Protein AF-A0A453NPR5-F1 (afdb_monomer_lite)

Secondary structure (DSSP, 8-state):
--------PPPP---HHHHHHHHHHHHHHHHHHHHHHHHHHHHHHHHHHHHHHHTS------------------SS-PPTTS--HHHHHHHHHHHHHHHHHHHHHHH---

Structure (mmCIF, N/CA/C/O backbone):
data_AF-A0A453NPR5-F1
#
_entry.id   AF-A0A453NPR5-F1
#
loop_
_atom_site.group_PDB
_atom_site.id
_atom_site.type_symbol
_atom_site.label_atom_id
_atom_site.label_alt_id
_atom_site.label_comp_id
_atom_site.label_asym_id
_atom_site.label_entity_id
_atom_site.label_seq_id
_atom_site.pdbx_PDB_ins_code
_atom_site.Cartn_x
_atom_site.Cartn_y
_atom_site.Cartn_z
_atom_site.occupancy
_atom_site.B_iso_or_equiv
_atom_site.auth_seq_id
_atom_site.auth_comp_id
_atom_site.auth_asym_id
_atom_site.auth_atom_id
_atom_site.pdbx_PDB_model_num
ATOM 1 N N . MET A 1 1 ? 14.686 -46.361 -33.862 1.00 47.03 1 MET A N 1
ATOM 2 C CA . MET A 1 1 ? 15.265 -45.212 -33.143 1.00 47.03 1 MET A CA 1
ATOM 3 C C . MET A 1 1 ? 15.228 -44.068 -34.132 1.00 47.03 1 MET A C 1
ATOM 5 O O . MET A 1 1 ? 15.973 -44.128 -35.098 1.00 47.03 1 MET A O 1
ATOM 9 N N . ASP A 1 2 ? 14.265 -43.162 -33.981 1.00 49.50 2 ASP A N 1
ATOM 10 C CA . ASP A 1 2 ? 14.084 -42.007 -34.865 1.00 49.50 2 ASP A CA 1
ATOM 11 C C . ASP A 1 2 ? 14.820 -40.832 -34.216 1.00 49.50 2 ASP A C 1
ATOM 13 O O . ASP A 1 2 ? 14.567 -40.510 -33.053 1.00 49.50 2 ASP A O 1
ATOM 17 N N . SER A 1 3 ? 15.817 -40.286 -34.907 1.00 62.00 3 SER A N 1
ATOM 18 C CA . SER A 1 3 ? 16.690 -39.243 -34.373 1.00 62.00 3 SER A CA 1
ATOM 19 C C . SER A 1 3 ? 15.911 -37.935 -34.268 1.00 62.00 3 SER A C 1
ATOM 21 O O . SER A 1 3 ? 15.744 -37.224 -35.256 1.00 62.00 3 SER A O 1
ATOM 23 N N . GLY A 1 4 ? 15.436 -37.623 -33.061 1.00 60.25 4 GLY A N 1
ATOM 24 C CA . GLY A 1 4 ? 14.947 -36.299 -32.697 1.00 60.25 4 GLY A CA 1
ATOM 25 C C . GLY A 1 4 ? 16.076 -35.290 -32.855 1.00 60.25 4 GLY A C 1
ATOM 26 O O . GLY A 1 4 ? 16.930 -35.159 -31.982 1.00 60.25 4 GLY A O 1
ATOM 27 N N . SER A 1 5 ? 16.112 -34.624 -34.006 1.00 59.56 5 SER A N 1
ATOM 28 C CA . SER A 1 5 ? 16.989 -33.484 -34.224 1.00 59.56 5 SER A CA 1
ATOM 29 C C . SER A 1 5 ? 16.405 -32.300 -33.460 1.00 59.56 5 SER A C 1
ATOM 31 O O . SER A 1 5 ? 15.695 -31.480 -34.042 1.00 59.56 5 SER A O 1
ATOM 33 N N . ASP A 1 6 ? 16.716 -32.207 -32.166 1.00 66.75 6 ASP A N 1
ATOM 34 C CA . ASP A 1 6 ? 16.698 -30.943 -31.427 1.00 66.75 6 ASP A CA 1
ATOM 35 C C . ASP A 1 6 ? 17.787 -30.058 -32.043 1.00 66.75 6 ASP A C 1
ATOM 37 O O . ASP A 1 6 ? 18.897 -29.915 -31.533 1.00 66.75 6 ASP A O 1
ATOM 41 N N . SER A 1 7 ? 17.501 -29.530 -33.233 1.00 64.06 7 SER A N 1
ATOM 42 C CA . SER A 1 7 ? 18.254 -28.424 -33.800 1.00 64.06 7 SER A CA 1
ATOM 43 C C . SER A 1 7 ? 17.905 -27.208 -32.956 1.00 64.06 7 SER A C 1
ATOM 45 O O . SER A 1 7 ? 17.042 -26.413 -33.322 1.00 64.06 7 SER A O 1
ATOM 47 N N . ASP A 1 8 ? 18.557 -27.127 -31.801 1.00 66.31 8 ASP A N 1
ATOM 48 C CA . ASP A 1 8 ? 18.625 -25.977 -30.914 1.00 66.31 8 ASP A CA 1
ATOM 49 C C . ASP A 1 8 ? 19.298 -24.857 -31.719 1.00 66.31 8 ASP A C 1
ATOM 51 O O . ASP A 1 8 ? 20.523 -24.736 -31.783 1.00 66.31 8 ASP A O 1
ATOM 55 N N . GLY A 1 9 ? 18.486 -24.164 -32.523 1.00 63.56 9 GLY A N 1
ATOM 56 C CA . GLY A 1 9 ? 18.942 -23.150 -33.458 1.00 63.56 9 GLY A CA 1
ATOM 57 C C . GLY A 1 9 ? 19.748 -22.112 -32.696 1.00 63.56 9 GLY A C 1
ATOM 58 O O . GLY A 1 9 ? 19.221 -21.464 -31.792 1.00 63.56 9 GLY A O 1
ATOM 59 N N . ALA A 1 10 ? 21.031 -21.984 -33.040 1.00 71.38 10 ALA A N 1
ATOM 60 C CA . ALA A 1 10 ? 21.907 -20.991 -32.440 1.00 71.38 10 ALA A CA 1
ATOM 61 C C . ALA A 1 10 ? 21.238 -19.606 -32.524 1.00 71.38 10 ALA A C 1
ATOM 63 O O . ALA A 1 10 ? 20.634 -19.292 -33.557 1.00 71.38 10 ALA A O 1
ATOM 64 N N . PRO A 1 11 ? 21.302 -18.793 -31.454 1.00 71.25 11 PRO A N 1
ATOM 65 C CA . PRO A 1 11 ? 20.652 -17.492 -31.446 1.00 71.25 11 PRO A CA 1
ATOM 66 C C . PRO A 1 11 ? 21.162 -16.649 -32.617 1.00 71.25 11 PRO A C 1
ATOM 68 O O . PRO A 1 11 ? 22.355 -16.660 -32.919 1.00 71.25 11 PRO A O 1
ATOM 71 N N . GLU A 1 12 ? 20.253 -15.922 -33.269 1.00 69.69 12 GLU A N 1
ATOM 72 C CA . GLU A 1 12 ? 20.607 -15.009 -34.355 1.00 69.69 12 GLU A CA 1
ATOM 73 C C . GLU A 1 12 ? 21.706 -14.041 -33.889 1.00 69.69 12 GLU A C 1
ATOM 75 O O . GLU A 1 12 ? 21.542 -13.321 -32.897 1.00 69.69 12 GLU A O 1
ATOM 80 N N . GLU A 1 13 ? 22.835 -14.018 -34.601 1.00 73.00 13 GLU A N 1
ATOM 81 C CA . GLU A 1 13 ? 23.923 -13.085 -34.323 1.00 73.00 13 GLU A CA 1
ATOM 82 C C . GLU A 1 13 ? 23.482 -11.667 -34.711 1.00 73.00 13 GLU A C 1
ATOM 84 O O . GLU A 1 13 ? 23.522 -11.263 -35.875 1.00 73.00 13 GLU A O 1
ATOM 89 N N . LEU A 1 14 ? 23.011 -10.897 -33.728 1.00 68.38 14 LEU A N 1
ATOM 90 C CA . LEU A 1 14 ? 22.651 -9.500 -33.942 1.00 68.38 14 LEU A CA 1
ATOM 91 C C . LEU A 1 14 ? 23.905 -8.678 -34.246 1.00 68.38 14 LEU A C 1
ATOM 93 O O . LEU A 1 14 ? 24.907 -8.733 -33.531 1.00 68.38 14 LEU A O 1
ATOM 97 N N . THR A 1 15 ? 23.826 -7.845 -35.283 1.00 80.25 15 THR A N 1
ATOM 98 C CA . THR A 1 15 ? 24.884 -6.869 -35.573 1.00 80.25 15 THR A CA 1
ATOM 99 C C . THR A 1 15 ? 24.971 -5.860 -34.421 1.00 80.25 15 THR A C 1
ATOM 101 O O . THR A 1 15 ? 23.943 -5.464 -33.872 1.00 80.25 15 THR A O 1
ATOM 104 N N . ALA A 1 16 ? 26.174 -5.385 -34.073 1.00 78.62 16 ALA A N 1
ATOM 105 C CA . ALA A 1 16 ? 26.398 -4.479 -32.935 1.00 78.62 16 ALA A CA 1
ATOM 106 C C . ALA A 1 16 ? 25.446 -3.260 -32.901 1.00 78.62 16 ALA A C 1
ATOM 108 O O . ALA A 1 16 ? 24.993 -2.859 -31.833 1.00 78.62 16 ALA A O 1
ATOM 109 N N . VAL A 1 17 ? 25.080 -2.719 -34.068 1.00 79.69 17 VAL A N 1
ATOM 110 C CA . VAL A 1 17 ? 24.121 -1.608 -34.208 1.00 79.69 17 VAL A CA 1
ATOM 111 C C . VAL A 1 17 ? 22.704 -2.001 -33.765 1.00 79.69 17 VAL A C 1
ATOM 113 O O . VAL A 1 17 ? 22.073 -1.262 -33.014 1.00 79.69 17 VAL A O 1
ATOM 116 N N . GLN A 1 18 ? 22.228 -3.188 -34.155 1.00 82.44 18 GLN A N 1
ATOM 117 C CA . GLN A 1 18 ? 20.912 -3.702 -33.754 1.00 82.44 18 GLN A CA 1
ATOM 118 C C . GLN A 1 18 ? 20.850 -4.000 -32.251 1.00 82.44 18 GLN A C 1
ATOM 120 O O . GLN A 1 18 ? 19.798 -3.856 -31.631 1.00 82.44 18 GLN A O 1
ATOM 125 N N . GLY A 1 19 ? 21.975 -4.408 -31.655 1.00 83.19 19 GLY A N 1
ATOM 126 C CA . GLY A 1 19 ? 22.078 -4.596 -30.208 1.00 83.19 19 GLY A CA 1
ATOM 127 C C . GLY A 1 19 ? 21.884 -3.289 -29.435 1.00 83.19 19 GLY A C 1
ATOM 128 O O . GLY A 1 19 ? 21.145 -3.265 -28.451 1.00 83.19 19 GLY A O 1
ATOM 129 N N . VAL A 1 20 ? 22.498 -2.195 -29.901 1.00 84.06 20 VAL A N 1
ATOM 130 C CA . VAL A 1 20 ? 22.380 -0.869 -29.269 1.00 84.06 20 VAL A CA 1
ATOM 131 C C . VAL A 1 20 ? 20.955 -0.325 -29.377 1.00 84.06 20 VAL A C 1
ATOM 133 O O . VAL A 1 20 ? 20.398 0.100 -28.368 1.00 84.06 20 VAL A O 1
ATOM 136 N N . GLU A 1 21 ? 20.339 -0.403 -30.559 1.00 87.50 21 GLU A N 1
ATOM 137 C CA . GLU A 1 21 ? 18.968 0.076 -30.786 1.00 87.50 21 GLU A CA 1
ATOM 138 C C . GLU A 1 21 ? 17.956 -0.638 -29.874 1.00 87.50 21 GLU A C 1
ATOM 140 O O . GLU A 1 21 ? 17.216 0.010 -29.130 1.00 87.50 21 GLU A O 1
ATOM 145 N N . LYS A 1 22 ? 18.001 -1.977 -29.822 1.00 86.88 22 LYS A N 1
ATOM 146 C CA . LYS A 1 22 ? 17.134 -2.767 -28.931 1.00 86.88 22 LYS A CA 1
ATOM 147 C C . LYS A 1 22 ? 17.359 -2.432 -27.457 1.00 86.88 22 LYS A C 1
ATOM 149 O O . LYS A 1 22 ? 16.407 -2.361 -26.681 1.00 86.88 22 LYS A O 1
ATOM 154 N N . HIS A 1 23 ? 18.607 -2.213 -27.050 1.00 87.56 23 HIS A N 1
ATOM 155 C CA . HIS A 1 23 ? 18.919 -1.864 -25.667 1.00 87.56 23 HIS A CA 1
ATOM 156 C C . HIS A 1 23 ? 18.371 -0.479 -25.283 1.00 87.56 23 HIS A C 1
ATOM 158 O O . HIS A 1 23 ? 17.873 -0.295 -24.170 1.00 87.56 23 HIS A O 1
ATOM 164 N N . GLU A 1 24 ? 18.414 0.499 -26.189 1.00 87.69 24 GLU A N 1
ATOM 165 C CA . GLU A 1 24 ? 17.803 1.811 -25.958 1.00 87.69 24 GLU A CA 1
ATOM 166 C C . GLU A 1 24 ? 16.281 1.728 -25.800 1.00 87.69 24 GLU A C 1
ATOM 168 O O . GLU A 1 24 ? 15.722 2.399 -24.928 1.00 87.69 24 GLU A O 1
ATOM 173 N N . GLU A 1 25 ? 15.609 0.899 -26.599 1.00 88.69 25 GLU A N 1
ATOM 174 C CA . GLU A 1 25 ? 14.166 0.659 -26.488 1.00 88.69 25 GLU A CA 1
ATOM 175 C C . GLU A 1 25 ? 13.791 0.035 -25.141 1.00 88.69 25 GLU A C 1
ATOM 177 O O . GLU A 1 25 ? 12.921 0.559 -24.438 1.00 88.69 25 GLU A O 1
ATOM 182 N N . ILE A 1 26 ? 14.496 -1.026 -24.734 1.00 89.56 26 ILE A N 1
ATOM 183 C CA . ILE A 1 26 ? 14.290 -1.683 -23.435 1.00 89.56 26 ILE A CA 1
ATOM 184 C C . ILE A 1 26 ? 14.492 -0.670 -22.304 1.00 89.56 26 ILE A C 1
ATOM 186 O O . ILE A 1 26 ? 13.641 -0.517 -21.426 1.00 89.56 26 ILE A O 1
ATOM 190 N N . SER A 1 27 ? 15.572 0.110 -22.377 1.00 89.88 27 SER A N 1
ATOM 191 C CA . SER A 1 27 ? 15.909 1.087 -21.346 1.00 89.88 27 SER A CA 1
ATOM 192 C C . SER A 1 27 ? 14.899 2.236 -21.237 1.00 89.88 27 SER A C 1
ATOM 194 O O . SER A 1 27 ? 14.780 2.843 -20.168 1.00 89.88 27 SER A O 1
ATOM 196 N N . LYS A 1 28 ? 14.183 2.581 -22.315 1.00 91.62 28 LYS A N 1
ATOM 197 C CA . LYS A 1 28 ? 13.076 3.554 -22.275 1.00 91.62 28 LYS A CA 1
ATOM 198 C C . LYS A 1 28 ? 11.861 2.955 -21.564 1.00 91.62 28 LYS A C 1
ATOM 200 O O . LYS A 1 28 ? 11.360 3.550 -20.611 1.00 91.62 28 LYS A O 1
ATOM 205 N N . VAL A 1 29 ? 11.452 1.747 -21.957 1.00 90.44 29 VAL A N 1
ATOM 206 C CA . VAL A 1 29 ? 10.285 1.056 -21.382 1.00 90.44 29 VAL A CA 1
ATOM 207 C C . VAL A 1 29 ? 10.454 0.798 -19.883 1.00 90.44 29 VAL A C 1
ATOM 209 O O . VAL A 1 29 ? 9.510 0.993 -19.113 1.00 90.44 29 VAL A O 1
ATOM 212 N N . GLU A 1 30 ? 11.648 0.404 -19.442 1.00 89.81 30 GLU A N 1
ATOM 213 C CA . GLU A 1 30 ? 11.947 0.177 -18.025 1.00 89.81 30 GLU A CA 1
ATOM 214 C C . GLU A 1 30 ? 11.789 1.447 -17.184 1.00 89.81 30 GLU A C 1
ATOM 216 O O . GLU A 1 30 ? 11.146 1.418 -16.130 1.00 89.81 30 GLU A O 1
ATOM 221 N N . LYS A 1 31 ? 12.325 2.579 -17.663 1.00 90.62 31 LYS A N 1
ATOM 222 C CA . LYS A 1 31 ? 12.203 3.870 -16.970 1.00 90.62 31 LYS A CA 1
ATOM 223 C C . LYS A 1 31 ? 10.744 4.303 -16.869 1.00 90.62 31 LYS A C 1
ATOM 225 O O . LYS A 1 31 ? 10.289 4.662 -15.782 1.00 90.62 31 LYS A O 1
ATOM 230 N N . ASP A 1 32 ? 9.992 4.199 -17.960 1.00 89.69 32 ASP A N 1
ATOM 231 C CA . ASP A 1 32 ? 8.572 4.560 -17.985 1.00 89.69 32 ASP A CA 1
ATOM 232 C C . ASP A 1 32 ? 7.729 3.643 -17.087 1.00 89.69 32 ASP A C 1
ATOM 234 O O . ASP A 1 32 ? 6.793 4.087 -16.416 1.00 89.69 32 ASP A O 1
ATOM 238 N N . SER A 1 33 ? 8.061 2.350 -17.034 1.00 87.44 33 SER A N 1
ATOM 239 C CA . SER A 1 33 ? 7.432 1.385 -16.129 1.00 87.44 33 SER A CA 1
ATOM 240 C C . SER A 1 33 ? 7.690 1.734 -14.661 1.00 87.44 33 SER A C 1
ATOM 242 O O . SER A 1 33 ? 6.748 1.804 -13.868 1.00 87.44 33 SER A O 1
ATOM 244 N N . ALA A 1 34 ? 8.940 2.043 -14.305 1.00 86.25 34 ALA A N 1
ATOM 245 C CA . ALA A 1 34 ? 9.305 2.438 -12.949 1.00 86.25 34 ALA A CA 1
ATOM 246 C C . ALA A 1 34 ? 8.559 3.709 -12.507 1.00 86.25 34 ALA A C 1
ATOM 248 O O . ALA A 1 34 ? 8.002 3.759 -11.407 1.00 86.25 34 ALA A O 1
ATOM 249 N N . VAL A 1 35 ? 8.473 4.718 -13.380 1.00 86.25 35 VAL A N 1
ATOM 250 C CA . VAL A 1 35 ? 7.715 5.947 -13.103 1.00 86.25 35 VAL A CA 1
ATOM 251 C C . VAL A 1 35 ? 6.235 5.635 -12.867 1.00 86.25 35 VAL A C 1
ATOM 253 O O . VAL A 1 35 ? 5.683 6.062 -11.848 1.00 86.25 35 VAL A O 1
ATOM 256 N N . ARG A 1 36 ? 5.599 4.836 -13.734 1.00 84.25 36 ARG A N 1
ATOM 257 C CA . ARG A 1 36 ? 4.187 4.441 -13.573 1.00 84.25 36 ARG A CA 1
ATOM 258 C C . ARG A 1 36 ? 3.934 3.691 -12.266 1.00 84.25 36 ARG A C 1
ATOM 260 O O . ARG A 1 36 ? 3.039 4.082 -11.520 1.00 84.25 36 ARG A O 1
ATOM 267 N N . ALA A 1 37 ? 4.762 2.703 -11.932 1.00 82.56 37 ALA A N 1
ATOM 268 C CA . ALA A 1 37 ? 4.621 1.925 -10.701 1.00 82.56 37 ALA A CA 1
ATOM 269 C C . ALA A 1 37 ? 4.677 2.809 -9.439 1.00 82.56 37 ALA A C 1
ATOM 271 O O . ALA A 1 37 ? 3.878 2.647 -8.512 1.00 82.56 37 ALA A O 1
ATOM 272 N N . THR A 1 38 ? 5.580 3.797 -9.406 1.00 82.94 38 THR A N 1
ATOM 273 C CA . THR A 1 38 ? 5.665 4.724 -8.263 1.00 82.94 38 THR A CA 1
ATOM 274 C C . THR A 1 38 ? 4.442 5.632 -8.138 1.00 82.94 38 THR A C 1
ATOM 276 O O . THR A 1 38 ? 4.023 5.951 -7.021 1.00 82.94 38 THR A O 1
ATOM 279 N N . GLN A 1 39 ? 3.853 6.047 -9.262 1.00 85.00 39 GLN A N 1
ATOM 280 C CA . GLN A 1 39 ? 2.658 6.884 -9.278 1.00 85.00 39 GLN A CA 1
ATOM 281 C C . GLN A 1 39 ? 1.416 6.090 -8.854 1.00 85.00 39 GLN A C 1
ATOM 283 O O . GLN A 1 39 ? 0.634 6.561 -8.027 1.00 85.00 39 GLN A O 1
ATOM 288 N N . GLU A 1 40 ? 1.280 4.856 -9.335 1.00 86.94 40 GLU A N 1
ATOM 289 C CA . GLU A 1 40 ? 0.180 3.960 -8.975 1.00 86.94 40 GLU A CA 1
ATOM 290 C C . GLU A 1 40 ? 0.145 3.653 -7.472 1.00 86.94 40 GLU A C 1
ATOM 292 O O . GLU A 1 40 ? -0.928 3.702 -6.865 1.00 86.94 40 GLU A O 1
ATOM 297 N N . GLU A 1 41 ? 1.296 3.416 -6.833 1.00 88.31 41 GLU A N 1
ATOM 298 C CA . GLU A 1 41 ? 1.365 3.188 -5.382 1.00 88.31 41 GLU A CA 1
ATOM 299 C C . GLU A 1 41 ? 0.953 4.435 -4.582 1.00 88.31 41 GLU A C 1
ATOM 301 O O . GLU A 1 41 ? 0.196 4.337 -3.607 1.00 88.31 41 GLU A O 1
ATOM 306 N N . LYS A 1 42 ? 1.391 5.627 -5.010 1.00 90.44 42 LYS A N 1
ATOM 307 C CA . LYS A 1 42 ? 0.968 6.899 -4.399 1.00 90.44 42 LYS A CA 1
ATOM 308 C C . LYS A 1 42 ? -0.544 7.088 -4.518 1.00 90.44 42 LYS A C 1
ATOM 310 O O . LYS A 1 42 ? -1.208 7.398 -3.523 1.00 90.44 42 LYS A O 1
ATOM 315 N N . ASP A 1 43 ? -1.103 6.842 -5.698 1.00 90.94 43 ASP A N 1
ATOM 316 C CA . ASP A 1 43 ? -2.537 6.980 -5.949 1.00 90.94 43 ASP A CA 1
ATOM 317 C C . ASP A 1 43 ? -3.354 5.929 -5.193 1.00 90.94 43 ASP A C 1
ATOM 319 O O . ASP A 1 43 ? -4.418 6.234 -4.642 1.00 90.94 43 ASP A O 1
ATOM 323 N N . ARG A 1 44 ? -2.847 4.699 -5.078 1.00 93.19 44 ARG A N 1
ATOM 324 C CA . ARG A 1 44 ? -3.442 3.644 -4.252 1.00 93.19 44 ARG A CA 1
ATOM 325 C C . ARG A 1 44 ? -3.492 4.063 -2.785 1.00 93.19 44 ARG A C 1
ATOM 327 O O . ARG A 1 44 ? -4.551 3.963 -2.160 1.00 93.19 44 ARG A O 1
ATOM 334 N N . ARG A 1 45 ? -2.390 4.593 -2.244 1.00 90.75 45 ARG A N 1
ATOM 335 C CA . ARG A 1 45 ? -2.324 5.084 -0.860 1.00 90.75 45 ARG A CA 1
ATOM 336 C C . ARG A 1 45 ? -3.291 6.246 -0.626 1.00 90.75 45 ARG A C 1
ATOM 338 O O . ARG A 1 45 ? -4.007 6.241 0.376 1.00 90.75 45 ARG A O 1
ATOM 345 N N . LYS A 1 46 ? -3.390 7.187 -1.572 1.00 91.12 46 LYS A N 1
ATOM 346 C CA . LYS A 1 46 ? -4.351 8.303 -1.531 1.00 91.12 46 LYS A CA 1
ATOM 347 C C . LYS A 1 46 ? -5.799 7.808 -1.502 1.00 91.12 46 LYS A C 1
ATOM 349 O O . LYS A 1 46 ? -6.572 8.240 -0.647 1.00 91.12 46 LYS A O 1
ATOM 354 N N . ARG A 1 47 ? -6.162 6.859 -2.374 1.00 89.75 47 ARG A N 1
ATOM 355 C CA . ARG A 1 47 ? -7.504 6.245 -2.399 1.00 89.75 47 ARG A CA 1
ATOM 356 C C . ARG A 1 47 ? -7.817 5.491 -1.107 1.00 89.75 47 ARG A C 1
ATOM 358 O O . ARG A 1 47 ? -8.943 5.564 -0.619 1.00 89.75 47 ARG A O 1
ATOM 365 N N . TRP A 1 48 ? -6.844 4.781 -0.538 1.00 91.31 48 TRP A N 1
ATOM 366 C CA . TRP A 1 48 ? -7.032 4.062 0.723 1.00 91.31 48 TRP A CA 1
ATOM 367 C C . TRP A 1 48 ? -7.271 5.019 1.893 1.00 91.31 48 TRP A C 1
ATOM 369 O O . TRP A 1 48 ? -8.225 4.833 2.649 1.00 91.31 48 TRP A O 1
ATOM 379 N N . ALA A 1 49 ? -6.470 6.084 1.991 1.00 89.81 49 ALA A N 1
ATOM 380 C CA . ALA A 1 49 ? -6.648 7.125 2.995 1.00 89.81 49 ALA A CA 1
ATOM 381 C C . ALA A 1 49 ? -8.020 7.800 2.866 1.00 89.81 49 ALA A C 1
ATOM 383 O O . ALA A 1 49 ? -8.736 7.891 3.858 1.00 89.81 49 ALA A O 1
ATOM 384 N N . GLN A 1 50 ? -8.428 8.185 1.651 1.00 86.88 50 GL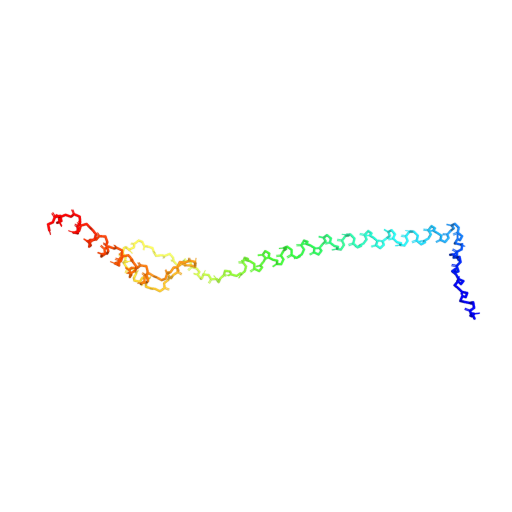N A N 1
ATOM 385 C CA . GLN A 1 50 ? -9.756 8.751 1.401 1.00 86.88 50 GLN A CA 1
ATOM 386 C C . GLN A 1 50 ? -10.869 7.808 1.846 1.00 86.88 50 GLN A C 1
ATOM 388 O O . GLN A 1 50 ? -11.762 8.238 2.558 1.00 86.88 50 GLN A O 1
ATOM 393 N N . ARG A 1 51 ? -10.801 6.517 1.505 1.00 84.31 51 ARG A N 1
ATOM 394 C CA . ARG A 1 51 ? -11.825 5.540 1.906 1.00 84.31 51 ARG A CA 1
ATOM 395 C C . ARG A 1 51 ? -11.897 5.370 3.429 1.00 84.31 51 ARG A C 1
ATOM 397 O O . ARG A 1 51 ? -12.976 5.180 3.981 1.00 84.31 51 ARG A O 1
ATOM 404 N N . LYS A 1 52 ? -10.753 5.458 4.118 1.00 83.44 52 LYS A N 1
ATOM 405 C CA . LYS A 1 52 ? -10.674 5.410 5.586 1.00 83.44 52 LYS A CA 1
ATOM 406 C C . LYS A 1 52 ? -11.216 6.680 6.244 1.00 83.44 52 LYS A C 1
ATOM 408 O O . LYS A 1 52 ? -11.893 6.580 7.262 1.00 83.44 52 LYS A O 1
ATOM 413 N N . THR A 1 53 ? -10.942 7.860 5.688 1.00 78.25 53 THR A N 1
ATOM 414 C CA . THR A 1 53 ? -11.375 9.139 6.273 1.00 78.25 53 THR A CA 1
ATOM 415 C C . THR A 1 53 ? -12.801 9.529 5.880 1.00 78.25 53 THR A C 1
ATOM 417 O O . THR A 1 53 ? -13.498 10.123 6.699 1.00 78.25 53 THR A O 1
ATOM 420 N N . SER A 1 54 ? -13.269 9.148 4.687 1.00 64.69 54 SER A N 1
ATOM 421 C CA . SER A 1 54 ? -14.631 9.403 4.194 1.00 64.69 54 SER A CA 1
ATOM 422 C C . SER A 1 54 ? -15.684 8.495 4.829 1.00 64.69 54 SER A C 1
ATOM 424 O O . SER A 1 54 ? -16.869 8.797 4.759 1.00 64.69 54 SER A O 1
ATOM 426 N N . SER A 1 55 ? -15.275 7.395 5.469 1.00 60.53 55 SER A N 1
ATOM 427 C CA . SER A 1 55 ? -16.166 6.486 6.205 1.00 60.53 55 SER A CA 1
ATOM 428 C C . SER A 1 55 ? -16.637 7.050 7.556 1.00 60.53 55 SER A C 1
ATOM 430 O O . SER A 1 55 ? -17.217 6.319 8.359 1.00 60.53 55 SER A O 1
ATOM 432 N N . LYS A 1 56 ? -16.386 8.331 7.851 1.00 64.25 56 LYS A N 1
ATOM 433 C CA . LYS A 1 56 ? -17.032 9.008 8.977 1.00 64.25 56 LYS A CA 1
ATOM 434 C C . LYS A 1 56 ? -18.376 9.549 8.477 1.00 64.25 56 LYS A C 1
ATOM 436 O O . LYS A 1 56 ? -18.358 10.442 7.630 1.00 64.25 56 LYS A O 1
ATOM 441 N N . PRO A 1 57 ? -19.532 9.053 8.959 1.00 60.31 57 PRO A N 1
ATOM 442 C CA . PRO A 1 57 ? -20.801 9.695 8.648 1.00 60.31 57 PRO A CA 1
ATOM 443 C C . PRO A 1 57 ? -20.717 11.148 9.119 1.00 60.31 57 PRO A C 1
ATOM 445 O O . PRO A 1 57 ? -20.279 11.409 10.241 1.00 60.31 57 PRO A O 1
ATOM 448 N N . ASN A 1 58 ? -21.081 12.086 8.240 1.00 56.47 58 ASN A N 1
ATOM 449 C CA . ASN A 1 58 ? -21.203 13.508 8.548 1.00 56.47 58 ASN A CA 1
ATOM 450 C C . ASN A 1 58 ? -22.047 13.672 9.822 1.00 56.47 58 ASN A C 1
ATOM 452 O O . ASN A 1 58 ? -23.278 13.670 9.761 1.00 56.47 58 ASN A O 1
ATOM 456 N N . LYS A 1 59 ? -21.397 13.820 10.983 1.00 57.31 59 LYS A N 1
ATOM 457 C CA . LYS A 1 59 ? -22.056 14.334 12.179 1.00 57.31 59 LYS A CA 1
ATOM 458 C C . LYS A 1 59 ? -22.395 15.781 11.858 1.00 57.31 59 LYS A C 1
ATOM 460 O O . LYS A 1 59 ? -21.516 16.639 11.786 1.00 57.31 59 LYS A O 1
ATOM 465 N N . LYS A 1 60 ? -23.670 16.018 11.552 1.00 55.59 60 LYS A N 1
ATOM 466 C CA . LYS A 1 60 ? -24.221 17.356 11.369 1.00 55.59 60 LYS A CA 1
ATOM 467 C C . LYS A 1 60 ? -23.829 18.201 12.592 1.00 55.59 60 LYS A C 1
ATOM 469 O O . LYS A 1 60 ? -24.021 17.756 13.714 1.00 55.59 60 LYS A O 1
ATOM 474 N N . LYS A 1 61 ? -23.224 19.360 12.306 1.00 48.00 61 LYS A N 1
ATOM 475 C CA . LYS A 1 61 ? -23.055 20.589 13.111 1.00 48.00 61 LYS A CA 1
ATOM 476 C C . LYS A 1 61 ? -23.320 20.462 14.630 1.00 48.00 61 LYS A C 1
ATOM 478 O O . LYS A 1 61 ? -24.465 20.209 14.995 1.00 48.00 61 LYS A O 1
ATOM 483 N N . PRO A 1 62 ? -22.361 20.785 15.522 1.00 45.44 62 PRO A N 1
ATOM 484 C CA . PRO A 1 62 ? -22.714 21.043 16.911 1.00 45.44 62 PRO A CA 1
ATOM 485 C C . PRO A 1 62 ? -23.482 22.370 16.958 1.00 45.44 62 PRO A C 1
ATOM 487 O O . PRO A 1 62 ? -22.915 23.443 16.737 1.00 45.44 62 PRO A O 1
ATOM 490 N N . LEU A 1 63 ? -24.796 22.293 17.178 1.00 41.91 63 LEU A N 1
ATOM 491 C CA . LEU A 1 63 ? -25.540 23.435 17.690 1.00 41.91 63 LEU A CA 1
ATOM 492 C C . LEU A 1 63 ? -25.061 23.666 19.125 1.00 41.91 63 LEU A C 1
ATOM 494 O O . LEU A 1 63 ? -25.035 22.755 19.945 1.00 41.91 63 LEU A O 1
ATOM 498 N N . LYS A 1 64 ? -24.640 24.895 19.383 1.00 46.94 64 LYS A N 1
ATOM 499 C CA . LYS A 1 64 ? -24.226 25.410 20.681 1.00 46.94 64 LYS A CA 1
ATOM 500 C C . LYS A 1 64 ? -25.453 25.473 21.603 1.00 46.94 64 LYS A C 1
ATOM 502 O O . LYS A 1 64 ? -26.334 26.278 21.328 1.00 46.94 64 LYS A O 1
ATOM 507 N N . VAL A 1 65 ? -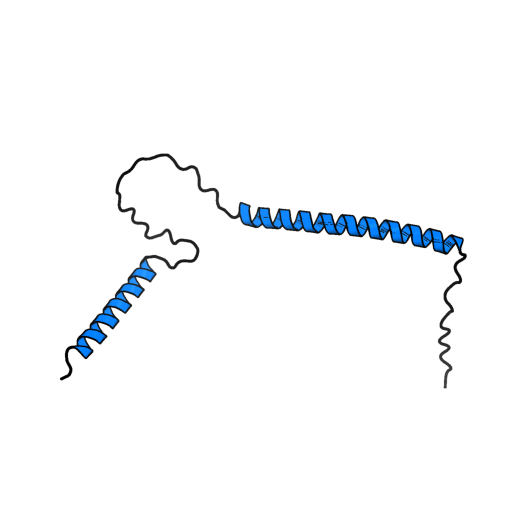25.504 24.642 22.645 1.00 37.56 65 VAL A N 1
ATOM 508 C CA . VAL A 1 65 ? -26.427 24.740 23.797 1.00 37.56 65 VAL A CA 1
ATOM 509 C C . VAL A 1 65 ? -25.648 24.185 24.996 1.00 37.56 65 VAL A C 1
ATOM 511 O O . VAL A 1 65 ? -25.232 23.035 24.958 1.00 37.56 65 VAL A O 1
ATOM 514 N N . GLU A 1 66 ? -25.026 25.069 25.775 1.00 36.81 66 GLU A N 1
ATOM 515 C CA . GLU A 1 66 ? -25.424 25.431 27.149 1.00 36.81 66 GLU A CA 1
ATOM 516 C C . GLU A 1 66 ? -25.483 24.259 28.136 1.00 36.81 66 GLU A C 1
ATOM 518 O O . GLU A 1 66 ? -26.219 23.294 27.953 1.00 36.81 66 GLU A O 1
ATOM 523 N N . ASP A 1 67 ? -24.708 24.421 29.210 1.00 44.25 67 ASP A N 1
ATOM 524 C CA . ASP A 1 67 ? -24.666 23.591 30.404 1.00 44.25 67 ASP A CA 1
ATOM 525 C C . ASP A 1 67 ? -26.065 23.396 30.999 1.00 44.25 67 ASP A C 1
ATOM 527 O O . ASP A 1 67 ? -26.621 24.285 31.653 1.00 44.25 67 ASP A O 1
ATOM 531 N N . LYS A 1 68 ? -26.627 22.203 30.813 1.00 36.00 68 LYS A N 1
ATOM 532 C CA . LYS A 1 68 ? -27.674 21.671 31.680 1.00 36.00 68 LYS A CA 1
ATOM 533 C C . LYS A 1 68 ? -27.425 20.191 31.895 1.00 36.00 68 LYS A C 1
ATOM 535 O O . LYS A 1 68 ? -27.588 19.388 30.978 1.00 36.00 68 LYS A O 1
ATOM 540 N N . ASP A 1 69 ? -27.059 19.869 33.132 1.00 40.16 69 ASP A N 1
ATOM 541 C CA . ASP A 1 69 ? -27.232 18.559 33.744 1.00 40.16 69 ASP A CA 1
ATOM 542 C C . ASP A 1 69 ? -28.605 18.009 33.359 1.00 40.16 69 ASP A C 1
ATOM 544 O O . ASP A 1 69 ? -29.643 18.400 33.892 1.00 40.16 69 ASP A O 1
ATOM 548 N N . THR A 1 70 ? -28.619 17.140 32.362 1.00 36.19 70 THR A N 1
ATOM 549 C CA . THR A 1 70 ? -29.774 16.320 32.050 1.00 36.19 70 THR A CA 1
ATOM 550 C C . THR A 1 70 ? -29.216 14.945 31.779 1.00 36.19 70 THR A C 1
ATOM 552 O O . THR A 1 70 ? -28.422 14.753 30.861 1.00 36.19 70 THR A O 1
ATOM 555 N N . GLU A 1 71 ? -29.580 14.022 32.662 1.00 44.06 71 GLU A N 1
ATOM 556 C CA . GLU A 1 71 ? -29.480 12.584 32.481 1.00 44.06 71 GLU A CA 1
ATOM 557 C C . GLU A 1 71 ? -30.138 12.239 31.140 1.00 44.06 71 GLU A C 1
ATOM 559 O O . GLU A 1 71 ? -31.343 12.013 31.048 1.00 44.06 71 GLU A O 1
ATOM 564 N N . VAL A 1 72 ? -29.362 12.297 30.058 1.00 38.88 72 VAL A N 1
ATOM 565 C CA . VAL A 1 72 ? -29.801 11.779 28.773 1.00 38.88 72 VAL A CA 1
ATOM 566 C C . VAL A 1 72 ? -29.642 10.277 28.883 1.00 38.88 72 VAL A C 1
ATOM 568 O O . VAL A 1 72 ? -28.535 9.743 28.975 1.00 38.88 72 VAL A O 1
ATOM 571 N N . ASP A 1 73 ? -30.795 9.633 28.935 1.00 47.59 73 ASP A N 1
ATOM 572 C CA . ASP A 1 73 ? -31.028 8.218 28.724 1.00 47.59 73 ASP A CA 1
ATOM 573 C C . ASP A 1 73 ? -30.406 7.777 27.387 1.00 47.59 73 ASP A C 1
ATOM 575 O O . ASP A 1 73 ? -31.013 7.722 26.321 1.00 47.59 73 ASP A O 1
ATOM 579 N N . GLU A 1 74 ? -29.099 7.561 27.430 1.00 51.09 74 GLU A N 1
ATOM 580 C CA . GLU A 1 74 ? -28.250 7.150 26.322 1.00 51.09 74 GLU A CA 1
ATOM 581 C C . GLU A 1 74 ? -28.294 5.611 26.210 1.00 51.09 74 GLU A C 1
ATOM 583 O O . GLU A 1 74 ? -27.245 4.958 26.161 1.00 51.09 74 GLU A O 1
ATOM 588 N N . GLU A 1 75 ? -29.493 5.013 26.237 1.00 52.69 75 GLU A N 1
ATOM 589 C CA . GLU A 1 75 ? -29.707 3.554 26.196 1.00 52.69 75 GLU A CA 1
ATOM 590 C C . GLU A 1 75 ? -29.276 2.941 24.845 1.00 52.69 75 GLU A C 1
ATOM 592 O O . GLU A 1 75 ? -29.018 1.742 24.736 1.00 52.69 75 GLU A O 1
ATOM 597 N N . THR A 1 76 ? -29.102 3.757 23.799 1.00 55.50 76 THR A N 1
ATOM 598 C CA . THR A 1 76 ? -28.916 3.258 22.423 1.00 55.50 76 THR A CA 1
ATOM 599 C C . THR A 1 76 ? -27.635 3.711 21.723 1.00 55.50 76 THR A C 1
ATOM 601 O O . THR A 1 76 ? -27.351 3.264 20.609 1.00 55.50 76 THR A O 1
ATOM 604 N N . HIS A 1 77 ? -26.809 4.556 22.340 1.00 58.53 77 HIS A N 1
ATOM 605 C CA . HIS A 1 77 ? -25.546 5.000 21.743 1.00 58.53 77 HIS A CA 1
ATOM 606 C C . HIS A 1 77 ? -24.377 4.161 22.262 1.00 58.53 77 HIS A C 1
ATOM 608 O O . HIS A 1 77 ? -23.550 4.595 23.062 1.00 58.53 77 HIS A O 1
ATOM 614 N N . ALA A 1 78 ? -24.310 2.912 21.792 1.00 66.94 78 ALA A N 1
ATOM 615 C CA . ALA A 1 78 ? -23.124 2.083 21.966 1.00 66.94 78 ALA A CA 1
ATOM 616 C C . ALA A 1 78 ? -21.947 2.725 21.215 1.00 66.94 78 ALA A C 1
ATOM 618 O O . ALA A 1 78 ? -22.018 2.966 20.005 1.00 66.94 78 ALA A O 1
ATOM 619 N N . MET A 1 79 ? -20.852 3.003 21.927 1.00 71.62 79 MET A N 1
ATOM 620 C CA . MET A 1 79 ? -19.609 3.418 21.285 1.00 71.62 79 MET A CA 1
ATOM 621 C C . MET A 1 79 ? -19.145 2.289 20.349 1.00 71.62 79 MET A C 1
ATOM 623 O O . MET A 1 79 ? -19.238 1.112 20.710 1.00 71.62 79 MET A O 1
ATOM 627 N N . PRO A 1 80 ? -18.660 2.598 19.133 1.00 77.06 80 PRO A N 1
ATOM 628 C CA . PRO A 1 80 ? -18.186 1.564 18.226 1.00 77.06 80 PRO A CA 1
ATOM 629 C C . PRO A 1 80 ? -17.057 0.776 18.900 1.00 77.06 80 PRO A C 1
ATOM 631 O O . PRO A 1 80 ? -16.042 1.349 19.291 1.00 77.06 80 PRO A O 1
ATOM 634 N N . GLY A 1 81 ? -17.253 -0.536 19.040 1.00 82.00 81 GLY A N 1
ATOM 635 C CA . GLY A 1 81 ? -16.316 -1.434 19.722 1.00 82.00 81 GLY A CA 1
ATOM 636 C C . GLY A 1 81 ? -16.667 -1.777 21.175 1.00 82.00 81 GLY A C 1
ATOM 637 O O . GLY A 1 81 ? -15.940 -2.563 21.774 1.00 82.00 81 GLY A O 1
ATOM 638 N N . THR A 1 82 ? -17.765 -1.256 21.740 1.00 86.25 82 THR A N 1
ATOM 639 C CA . THR A 1 82 ? -18.239 -1.618 23.090 1.00 86.25 82 THR A CA 1
ATOM 640 C C . THR A 1 82 ? -19.604 -2.306 23.058 1.00 86.25 82 THR A C 1
ATOM 642 O O . THR A 1 82 ? -20.411 -2.055 22.162 1.00 86.25 82 THR A O 1
ATOM 645 N N . LEU A 1 83 ? -19.885 -3.148 24.057 1.00 87.88 83 LEU A N 1
ATOM 646 C CA . LEU A 1 83 ? -21.212 -3.746 24.243 1.00 87.88 83 LEU A CA 1
ATOM 647 C C . LEU A 1 83 ? -22.264 -2.669 24.591 1.00 87.88 83 LEU A C 1
ATOM 649 O O . LEU A 1 83 ? -21.906 -1.640 25.170 1.00 87.88 83 LEU A O 1
ATOM 653 N N . PRO A 1 84 ? -23.555 -2.889 24.272 1.00 91.50 84 PRO A N 1
ATOM 654 C CA . PRO A 1 84 ? -24.636 -2.024 24.739 1.00 91.50 84 PRO A CA 1
ATOM 655 C C . PRO A 1 84 ? -24.658 -1.927 26.268 1.00 91.50 84 PRO A C 1
ATOM 657 O O . PRO A 1 84 ? -24.366 -2.908 26.958 1.00 91.50 84 PRO A O 1
ATOM 660 N N . LYS A 1 85 ? -25.045 -0.763 26.801 1.00 86.56 85 LYS A N 1
ATOM 661 C CA . LYS A 1 85 ? -25.060 -0.501 28.251 1.00 86.56 85 LYS A CA 1
ATOM 662 C C . LYS A 1 85 ? -25.899 -1.520 29.019 1.00 86.56 85 LYS A C 1
ATOM 664 O O . LYS A 1 85 ? -25.422 -2.059 30.012 1.00 86.56 85 LYS A O 1
ATOM 669 N N . SER A 1 86 ? -27.062 -1.887 28.481 1.00 89.25 86 SER A N 1
ATOM 670 C CA . SER A 1 86 ? -27.944 -2.914 29.050 1.00 89.25 86 SER A CA 1
ATOM 671 C C . SER A 1 86 ? -27.249 -4.267 29.254 1.00 89.25 86 SER A C 1
ATOM 673 O O . SER A 1 86 ? -27.488 -4.958 30.244 1.00 89.25 86 SER A O 1
ATOM 675 N N . VAL A 1 87 ? -26.332 -4.646 28.357 1.00 92.31 87 VAL A N 1
ATOM 676 C CA . VAL A 1 87 ? -25.548 -5.883 28.478 1.00 92.31 87 VAL A CA 1
ATOM 677 C C . VAL A 1 87 ? -24.459 -5.736 29.540 1.00 92.31 87 VAL A C 1
ATOM 679 O O . VAL A 1 87 ? -24.272 -6.642 30.350 1.00 92.31 87 VAL A O 1
ATOM 682 N N . ILE A 1 88 ? -23.762 -4.598 29.567 1.00 92.50 88 ILE A N 1
ATOM 683 C CA . ILE A 1 88 ? -22.710 -4.312 30.555 1.00 92.50 88 ILE A CA 1
ATOM 684 C C . ILE A 1 88 ? -23.289 -4.316 31.975 1.00 92.50 88 ILE A C 1
ATOM 686 O O . ILE A 1 88 ? -22.729 -4.946 32.870 1.00 92.50 88 ILE A O 1
ATOM 690 N N . GLU A 1 89 ? -24.433 -3.668 32.180 1.00 93.50 89 GLU A N 1
ATOM 691 C CA . GLU A 1 89 ? -25.113 -3.613 33.475 1.00 93.50 89 GLU A CA 1
ATOM 692 C C . GLU A 1 89 ? -25.580 -4.994 33.938 1.00 93.50 89 GLU A C 1
ATOM 694 O O . GLU A 1 89 ? -25.372 -5.363 35.097 1.00 93.50 89 GLU A O 1
ATOM 699 N N . MET A 1 90 ? -26.137 -5.798 33.026 1.00 95.12 90 MET A N 1
ATOM 700 C CA . MET A 1 90 ? -26.517 -7.181 33.316 1.00 95.12 90 MET A CA 1
ATOM 701 C C . MET A 1 90 ? -25.310 -8.017 33.770 1.00 95.12 90 MET A C 1
ATOM 703 O O . MET A 1 90 ? -25.420 -8.793 34.723 1.00 95.12 90 MET A O 1
ATOM 707 N N . LEU A 1 91 ? -24.159 -7.868 33.105 1.00 95.88 91 LEU A N 1
ATOM 708 C CA . LEU A 1 91 ? -22.922 -8.567 33.463 1.00 95.88 91 LEU A CA 1
ATOM 709 C C . LEU A 1 91 ? -22.399 -8.105 34.829 1.00 95.88 91 LEU A C 1
ATOM 711 O O . LEU A 1 91 ? -22.159 -8.935 35.707 1.00 95.88 91 LEU A O 1
ATOM 715 N N . ALA A 1 92 ? -22.340 -6.794 35.060 1.00 94.81 92 ALA A N 1
ATOM 716 C CA . ALA A 1 92 ? -21.911 -6.224 36.334 1.00 94.81 92 ALA A CA 1
ATOM 717 C C . ALA A 1 92 ? -22.809 -6.665 37.506 1.00 94.81 92 ALA A C 1
ATOM 719 O O . ALA A 1 92 ? -22.327 -6.943 38.607 1.00 94.81 92 ALA A O 1
ATOM 720 N N . ALA A 1 93 ? -24.125 -6.763 37.293 1.00 95.62 93 ALA A N 1
ATOM 721 C CA . ALA A 1 93 ? -25.061 -7.248 38.305 1.00 95.62 93 ALA A CA 1
ATOM 722 C C . ALA A 1 93 ? -24.802 -8.719 38.676 1.00 95.62 93 ALA A C 1
ATOM 724 O O . ALA A 1 93 ? -24.843 -9.076 39.859 1.00 95.62 93 ALA A O 1
ATOM 725 N N . ARG A 1 94 ? -24.492 -9.565 37.684 1.00 95.19 94 ARG A N 1
ATOM 726 C CA . ARG A 1 94 ? -24.142 -10.977 37.903 1.00 95.19 94 ARG A CA 1
ATOM 727 C C . ARG A 1 94 ? -22.853 -11.116 38.705 1.00 95.19 94 ARG A C 1
ATOM 729 O O . ARG A 1 94 ? -22.832 -11.867 39.677 1.00 95.19 94 ARG A O 1
ATOM 736 N N . GLU A 1 95 ? -21.813 -10.362 38.364 1.00 91.69 95 GLU A N 1
ATOM 737 C CA . GLU A 1 95 ? -20.536 -10.383 39.090 1.00 91.69 95 GLU A CA 1
ATOM 738 C C . GLU A 1 95 ? -20.701 -9.946 40.548 1.00 91.69 95 GLU A C 1
ATOM 740 O O . GLU A 1 95 ? -20.231 -10.629 41.459 1.00 91.69 95 GLU A O 1
ATOM 745 N N . LYS A 1 96 ? -21.462 -8.870 40.797 1.00 93.19 96 LYS A N 1
ATOM 746 C CA . LYS A 1 96 ? -21.803 -8.430 42.160 1.00 93.19 96 LYS A CA 1
ATOM 747 C C . LYS A 1 96 ? -22.537 -9.515 42.948 1.00 93.19 96 LYS A C 1
ATOM 749 O O . LYS A 1 96 ? -22.285 -9.687 44.141 1.00 93.19 96 LYS A O 1
ATOM 754 N N . TYR A 1 97 ? -23.456 -10.241 42.311 1.00 90.31 97 TYR A N 1
ATOM 755 C CA . TYR A 1 97 ? -24.177 -11.339 42.954 1.00 90.31 97 TYR A CA 1
ATOM 756 C C . TYR A 1 97 ? -23.246 -12.503 43.315 1.00 90.31 97 TYR A 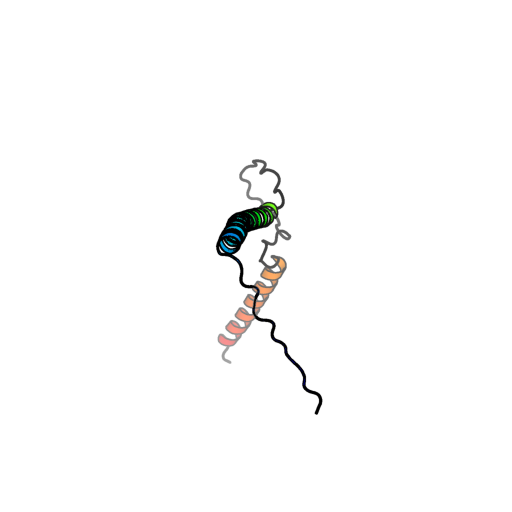C 1
ATOM 758 O O . TYR A 1 97 ? -23.266 -12.957 44.458 1.00 90.31 97 TYR A O 1
ATOM 766 N N . VAL A 1 98 ? -22.385 -12.933 42.388 1.00 90.19 98 VAL A N 1
ATOM 767 C CA . VAL A 1 98 ? -21.392 -13.994 42.629 1.00 90.19 98 VAL A CA 1
ATOM 768 C C . VAL A 1 98 ? -20.424 -13.599 43.741 1.00 90.19 98 VAL A C 1
ATOM 770 O O . VAL A 1 98 ? -20.197 -14.388 44.656 1.00 90.19 98 VAL A O 1
ATOM 773 N N . TYR A 1 99 ? -19.925 -12.361 43.717 1.00 88.44 99 TYR A N 1
ATOM 774 C CA . TYR A 1 99 ? -19.048 -11.836 44.759 1.00 88.44 99 TYR A CA 1
ATOM 775 C C . TYR A 1 99 ? -19.720 -11.887 46.134 1.00 88.44 99 TYR A C 1
ATOM 777 O O . TYR A 1 99 ? -19.138 -12.415 47.077 1.00 88.44 99 TYR A O 1
ATOM 785 N N . ARG A 1 100 ? -20.977 -11.430 46.247 1.00 87.62 100 ARG A N 1
ATOM 786 C CA . ARG A 1 100 ? -21.743 -11.516 47.504 1.00 87.62 100 ARG A CA 1
ATOM 787 C C . ARG A 1 100 ? -21.951 -12.949 47.983 1.00 87.62 100 ARG A C 1
ATOM 789 O O . ARG A 1 100 ? -21.881 -13.195 49.180 1.00 87.62 100 ARG A O 1
ATOM 796 N N . LEU A 1 101 ? -22.215 -13.894 47.081 1.00 86.00 101 LEU A N 1
ATOM 797 C CA . LEU A 1 101 ? -22.351 -15.300 47.463 1.00 86.00 101 LEU A CA 1
ATOM 798 C C . LEU A 1 101 ? -21.027 -15.887 47.959 1.00 86.00 101 LEU A C 1
ATOM 800 O O . LEU A 1 101 ? -21.016 -16.644 48.927 1.00 86.00 101 LEU A O 1
ATOM 804 N N . GLN A 1 102 ? -19.913 -15.549 47.314 1.00 79.62 102 GLN A N 1
ATOM 805 C CA . GLN A 1 102 ? -18.592 -16.020 47.717 1.00 79.62 102 GLN A CA 1
ATOM 806 C C . GLN A 1 102 ? -18.162 -15.423 49.061 1.00 79.62 102 GLN A C 1
ATOM 808 O O . GLN A 1 102 ? -17.667 -16.153 49.918 1.00 79.62 102 GLN A O 1
ATOM 813 N N . THR A 1 103 ? -18.394 -14.128 49.284 1.00 78.25 103 THR A N 1
ATOM 814 C CA . THR A 1 103 ? -18.101 -13.493 50.575 1.00 78.25 103 THR A CA 1
ATOM 815 C C . THR A 1 103 ? -19.015 -14.013 51.680 1.00 78.25 103 THR A C 1
ATOM 817 O O . THR A 1 103 ? -18.529 -14.300 52.768 1.00 78.25 103 THR A O 1
ATOM 820 N N . ALA A 1 104 ? -20.304 -14.234 51.406 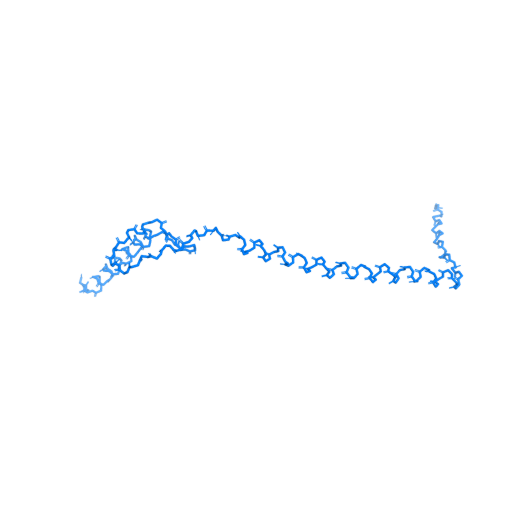1.00 74.88 104 ALA 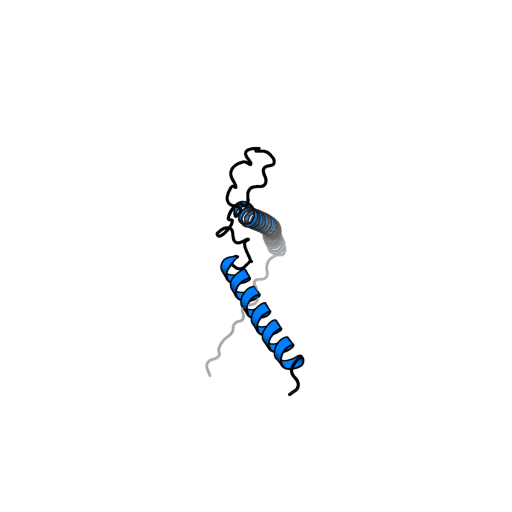A N 1
ATOM 821 C CA . ALA A 1 104 ? -21.222 -14.836 52.373 1.00 74.88 104 ALA A CA 1
ATOM 822 C C . ALA A 1 104 ? -20.817 -16.272 52.758 1.00 74.88 104 ALA A C 1
ATOM 824 O O . ALA A 1 104 ? -20.924 -16.640 53.924 1.00 74.88 104 ALA A O 1
ATOM 825 N N . ARG A 1 105 ? -20.297 -17.068 51.811 1.00 68.06 105 ARG A N 1
ATOM 826 C CA . ARG A 1 105 ? -19.735 -18.403 52.094 1.00 68.06 105 ARG A CA 1
ATOM 827 C C . ARG A 1 105 ? -18.441 -18.346 52.904 1.00 68.06 105 ARG A C 1
ATOM 829 O O . ARG A 1 105 ? -18.216 -19.218 53.728 1.00 68.06 105 ARG A O 1
ATOM 836 N N . HIS A 1 106 ? -17.597 -17.337 52.693 1.00 61.75 106 HIS A N 1
ATOM 837 C CA . HIS A 1 106 ? -16.383 -17.161 53.496 1.00 61.75 106 HIS A CA 1
ATOM 838 C C . HIS A 1 106 ? -16.655 -16.632 54.910 1.00 61.75 106 HIS A C 1
ATOM 840 O O . HIS A 1 106 ? -15.858 -16.890 55.807 1.00 61.75 106 HIS A O 1
ATOM 846 N N . LEU A 1 107 ? -17.761 -15.913 55.117 1.00 61.56 107 LEU A N 1
ATOM 847 C CA . LEU A 1 107 ? -18.132 -15.333 56.412 1.00 61.56 107 LEU A CA 1
ATOM 848 C C . LEU A 1 107 ? -18.972 -16.264 57.304 1.00 61.56 107 LEU A C 1
ATOM 850 O O . LEU A 1 107 ? -19.130 -15.961 58.481 1.00 61.56 107 LEU A O 1
ATOM 854 N N . ASN A 1 108 ? -19.452 -17.399 56.789 1.00 60.31 108 ASN A N 1
ATOM 855 C CA . ASN A 1 108 ? -20.050 -18.476 57.586 1.00 60.31 108 ASN A CA 1
ATOM 856 C C . ASN A 1 108 ? -19.269 -19.785 57.383 1.00 60.31 108 ASN A C 1
ATOM 858 O O . ASN A 1 108 ? -19.667 -20.617 56.568 1.00 60.31 108 ASN A O 1
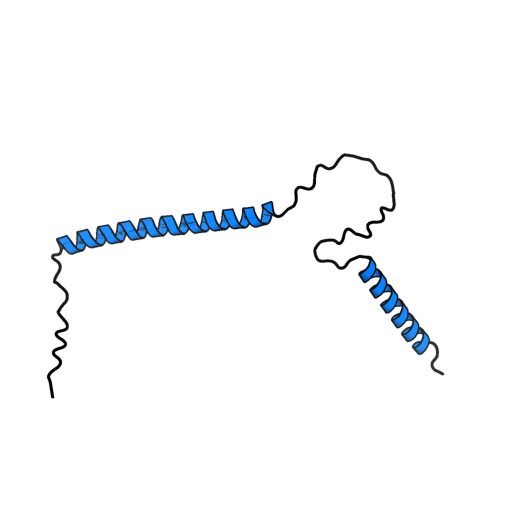ATOM 862 N N . PRO A 1 109 ? -18.152 -19.981 58.105 1.00 61.91 109 PRO A N 1
ATOM 863 C CA . PRO A 1 109 ? -17.458 -21.258 58.170 1.00 61.91 109 PRO A CA 1
ATOM 864 C C . PRO A 1 109 ? -18.111 -22.150 59.240 1.00 61.91 109 PRO A C 1
ATOM 866 O O . PRO A 1 109 ? -17.479 -22.468 60.244 1.00 61.91 109 PRO A O 1
ATOM 869 N N . PHE A 1 110 ? -19.386 -22.497 59.060 1.00 55.19 110 PHE A N 1
ATOM 870 C CA . PHE A 1 110 ? -20.101 -23.460 59.903 1.00 55.19 110 PHE A CA 1
ATOM 871 C C . PHE A 1 110 ? -21.027 -24.325 59.054 1.00 55.19 110 PHE A C 1
ATOM 873 O O . PHE A 1 110 ? -21.853 -23.745 58.312 1.00 55.19 110 PHE A O 1
#

pLDDT: mean 74.41, std 17.41, range [36.0, 95.88]

Radius of gyration: 37.2 Å; chains: 1; bounding box: 57×71×96 Å

Foldseek 3Di:
DDDPPPCVPDPPDDDPVRVVVVVVVVVVVVVVVVVVVVVVVVVVVVVVVCVVVVPPPPPPDDDDDDDDPDPPPPQDDDDVPDDGPVVVVVVVVVVVVVVVVVVVCVVDPD

Organism: Aegilops tauschii subsp. strangulata (NCBI:txid200361)

Sequence (110 aa):
MDSGSDSDGAPEELTAVQGVEKHEEISKVEKDSAVRATQEEKDRRKRWAQRKTSSKPNKKKPLKVEDKDTEVDEETHAMPGTLPKSVIEMLAAREKYVYRLQTARHLNPF